Protein AF-A0A8D0KTV9-F1 (afdb_monomer)

InterPro domains:
  IPR011989 Armadillo-like helical [G3DSA:1.25.10.10] (1-75)
  IPR016024 Armadillo-type fold [SSF48371] (5-75)
  IPR039852 Cullin-associated NEDD8-dissociated protein 1/2 [PTHR12696] (5-79)

Radius of gyration: 13.15 Å; Cα contacts (8 Å, |Δi|>4): 56; chains: 1; bounding box: 30×35×30 Å

Mean predicted aligned error: 8.44 Å

Organism: NCBI:txid311401

Solvent-accessible surface area (backbone atoms only — not comparable to full-atom values): 5390 Å² total; per-residue (Å²): 144,63,68,66,65,56,51,50,53,56,31,54,59,34,47,70,44,91,48,68,63,50,23,39,50,25,53,52,52,50,50,60,53,69,69,38,91,84,65,82,75,52,74,69,57,47,54,52,52,53,56,50,40,58,54,35,56,68,44,91,48,66,68,47,19,53,51,27,50,54,45,54,52,48,54,48,67,77,40,67,85,66,63,71,77,52,68,71,59,71,78,114

Foldseek 3Di:
DCPLLVLLVVLLVQCPDPDPVSVLVSLVVVQVSVVPPPDDDDPVSVVSVLVSLVVQCVDPDVSSVVSSVVVVVVVCVVPVVDDPVPPVVVVD

pLDDT: mean 73.88, std 15.85, range [36.0, 89.31]

Nearest PDB s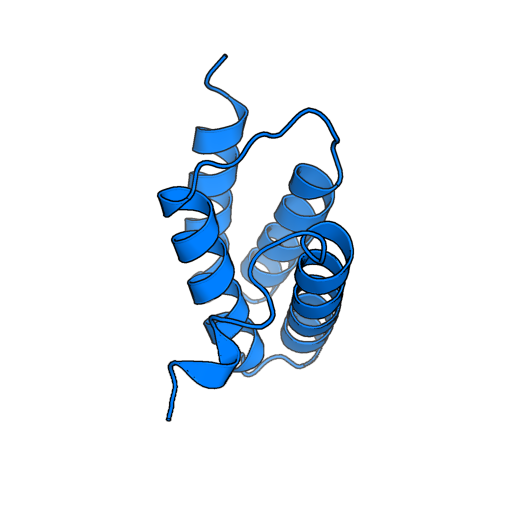tructures (foldseek):
  4a0c-assembly1_A  TM=9.390E-01  e=7.902E-07  Homo sapiens
  7z8v-assembly1_D  TM=9.509E-01  e=9.452E-07  Homo sapiens
  1u6g-assembly1_C  TM=9.607E-01  e=1.524E-06  Homo sapiens
  4a0c-assembly2_B  TM=9.216E-01  e=1.436E-06  Homo sapiens
  8or4-assembly1_C  TM=9.170E-01  e=9.452E-07  Homo sapiens

Structure (mmCIF, N/CA/C/O backbone):
data_AF-A0A8D0KTV9-F1
#
_entry.id   AF-A0A8D0KTV9-F1
#
loop_
_atom_site.group_PDB
_atom_site.id
_atom_site.type_symbol
_atom_site.label_atom_id
_atom_site.label_alt_id
_atom_site.label_comp_id
_atom_site.label_asym_id
_atom_site.label_entity_id
_atom_site.label_seq_id
_atom_site.pdbx_PDB_ins_code
_atom_site.Cartn_x
_atom_site.Cartn_y
_atom_site.Cartn_z
_atom_site.occupancy
_atom_site.B_iso_or_equiv
_atom_site.auth_seq_id
_atom_site.auth_comp_id
_atom_site.auth_asym_id
_atom_site.auth_atom_id
_atom_site.pdbx_PDB_model_num
ATOM 1 N N . MET A 1 1 ? -15.389 8.828 13.343 1.00 39.53 1 MET A N 1
ATOM 2 C CA . MET A 1 1 ? -14.333 7.789 13.349 1.00 39.53 1 MET A CA 1
ATOM 3 C C . MET A 1 1 ? -14.215 7.103 11.981 1.00 39.53 1 MET A C 1
ATOM 5 O O . MET A 1 1 ? -14.391 5.899 11.891 1.00 39.53 1 MET A O 1
ATOM 9 N N . ALA A 1 2 ? -13.911 7.848 10.910 1.00 46.44 2 ALA A N 1
ATOM 10 C CA . ALA A 1 2 ? -13.751 7.269 9.564 1.00 46.44 2 ALA A CA 1
ATOM 11 C C . ALA A 1 2 ? -12.445 7.687 8.856 1.00 46.44 2 ALA A C 1
ATOM 13 O O . ALA A 1 2 ? -12.106 7.137 7.817 1.00 46.44 2 ALA A O 1
ATOM 14 N N . SER A 1 3 ? -11.669 8.619 9.423 1.00 59.25 3 SER A N 1
ATOM 15 C CA . SER A 1 3 ? -10.556 9.265 8.710 1.00 59.25 3 SER A CA 1
ATOM 16 C C . SER A 1 3 ? -9.416 8.313 8.323 1.00 59.25 3 SER A C 1
ATOM 18 O O . SER A 1 3 ? -8.832 8.475 7.257 1.00 59.25 3 SER A O 1
ATOM 20 N N . ALA A 1 4 ? -9.108 7.309 9.152 1.00 62.12 4 ALA A N 1
ATOM 21 C CA . ALA A 1 4 ? -7.953 6.437 8.929 1.00 62.12 4 ALA A CA 1
ATOM 22 C C . ALA A 1 4 ? -8.149 5.456 7.758 1.00 62.12 4 ALA A C 1
ATOM 24 O O . ALA A 1 4 ? -7.249 5.299 6.942 1.00 62.12 4 ALA A O 1
ATOM 25 N N . SER A 1 5 ? -9.332 4.841 7.610 1.00 65.25 5 SER A N 1
ATOM 26 C CA . SER A 1 5 ? -9.596 3.917 6.487 1.00 65.25 5 SER A CA 1
ATOM 27 C C . SER A 1 5 ? -9.596 4.622 5.126 1.00 65.25 5 SER A C 1
ATOM 29 O O . SER A 1 5 ? -9.075 4.078 4.151 1.00 65.25 5 SER A O 1
ATOM 31 N N . TYR A 1 6 ? -10.123 5.850 5.055 1.00 73.44 6 TYR A N 1
ATOM 32 C CA . TYR A 1 6 ? -10.050 6.656 3.831 1.00 73.44 6 TYR A CA 1
ATOM 33 C C . TYR A 1 6 ? -8.611 7.066 3.506 1.00 73.44 6 TYR A C 1
ATOM 35 O O . TYR A 1 6 ? -8.204 7.000 2.349 1.00 73.44 6 TYR A O 1
ATOM 43 N N . HIS A 1 7 ? -7.820 7.418 4.524 1.00 79.19 7 HIS A N 1
ATOM 44 C CA . HIS A 1 7 ? -6.405 7.733 4.344 1.00 79.19 7 HIS A CA 1
ATOM 45 C C . HIS A 1 7 ? -5.620 6.531 3.797 1.00 79.19 7 HIS A C 1
ATOM 47 O O . HIS A 1 7 ? -4.866 6.672 2.840 1.00 79.19 7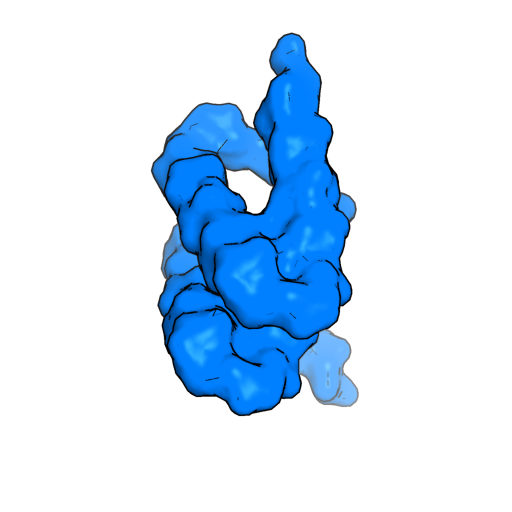 HIS A O 1
ATOM 53 N N . ILE A 1 8 ? -5.858 5.332 4.337 1.00 80.50 8 ILE A N 1
ATOM 54 C CA . ILE A 1 8 ? -5.229 4.085 3.877 1.00 80.50 8 ILE A CA 1
ATOM 55 C C . ILE A 1 8 ? -5.613 3.769 2.431 1.00 80.50 8 ILE A C 1
ATOM 57 O O . ILE A 1 8 ? -4.746 3.429 1.633 1.00 80.50 8 ILE A O 1
ATOM 61 N N . SER A 1 9 ? -6.885 3.936 2.067 1.00 81.88 9 SER A N 1
ATOM 62 C CA . SER A 1 9 ? -7.347 3.714 0.690 1.00 81.88 9 SER A CA 1
ATOM 63 C C . SER A 1 9 ? -6.646 4.651 -0.302 1.00 81.88 9 SER A C 1
ATOM 65 O O . SER A 1 9 ? -6.142 4.195 -1.323 1.00 81.88 9 SER A O 1
ATOM 67 N N . ASN A 1 10 ? -6.508 5.932 0.054 1.00 86.12 10 ASN A N 1
ATOM 68 C CA . ASN A 1 10 ? -5.799 6.922 -0.758 1.00 86.12 10 ASN A CA 1
ATOM 69 C C . ASN A 1 10 ? -4.292 6.613 -0.883 1.00 86.12 10 ASN A C 1
ATOM 71 O O . ASN A 1 10 ? -3.686 6.824 -1.931 1.00 86.12 10 ASN A O 1
ATOM 75 N N . LEU A 1 11 ? -3.666 6.096 0.181 1.00 86.50 11 LEU A N 1
ATOM 76 C CA . LEU A 1 11 ? -2.271 5.646 0.137 1.00 86.50 11 LEU A CA 1
ATOM 77 C C . LEU A 1 11 ? -2.099 4.416 -0.760 1.00 86.50 11 LEU A C 1
ATOM 79 O O . LEU A 1 11 ? -1.139 4.354 -1.524 1.00 86.50 11 LEU A O 1
ATOM 83 N N . LEU A 1 12 ? -3.033 3.462 -0.711 1.00 84.44 12 LEU A N 1
ATOM 84 C CA . LEU A 1 12 ? -3.002 2.279 -1.571 1.00 84.44 12 LEU A CA 1
ATOM 85 C C . LEU A 1 12 ? -3.045 2.667 -3.053 1.00 84.44 12 LEU A C 1
ATOM 87 O O . LEU A 1 12 ? -2.235 2.166 -3.823 1.00 84.44 12 LEU A O 1
ATOM 91 N N . GLU A 1 13 ? -3.900 3.605 -3.461 1.00 86.12 13 GLU A N 1
ATOM 92 C CA . GLU A 1 13 ? -3.924 4.076 -4.856 1.00 86.12 13 GLU A CA 1
ATOM 93 C C . GLU A 1 13 ? -2.575 4.673 -5.293 1.00 86.12 13 GLU A C 1
ATOM 95 O O . GLU A 1 13 ? -2.080 4.387 -6.388 1.00 86.12 13 GLU A O 1
ATOM 100 N N . LYS A 1 14 ? -1.916 5.427 -4.405 1.00 86.69 14 LYS A N 1
ATOM 101 C CA . LYS A 1 14 ? -0.599 6.026 -4.673 1.00 86.69 14 LYS A CA 1
ATOM 102 C C . LYS A 1 14 ? 0.536 4.999 -4.756 1.00 86.69 14 LYS A C 1
ATOM 104 O O . LYS A 1 14 ? 1.516 5.250 -5.454 1.00 86.69 14 LYS A O 1
ATOM 109 N N . MET A 1 15 ? 0.408 3.832 -4.121 1.00 82.31 15 MET A N 1
ATOM 110 C CA . MET A 1 15 ? 1.386 2.737 -4.254 1.00 82.31 15 MET A CA 1
ATOM 111 C C . MET A 1 15 ? 1.373 2.080 -5.635 1.00 82.31 15 MET A C 1
ATOM 113 O O . MET A 1 15 ? 2.359 1.460 -6.018 1.00 82.31 15 MET A O 1
ATOM 117 N N . THR A 1 16 ? 0.292 2.225 -6.404 1.00 83.94 16 THR A N 1
ATOM 118 C CA . THR A 1 16 ? 0.225 1.767 -7.803 1.00 83.94 16 THR A CA 1
ATOM 119 C C . THR A 1 16 ? 0.670 2.807 -8.826 1.00 83.94 16 THR A C 1
ATOM 121 O O . THR A 1 16 ? 0.639 2.525 -10.024 1.00 83.94 16 THR A O 1
ATOM 124 N N . SER A 1 17 ? 1.102 3.994 -8.394 1.00 86.81 17 SER A N 1
ATOM 125 C CA . SER A 1 17 ? 1.583 5.026 -9.314 1.00 86.81 17 SER A CA 1
ATOM 126 C C . SER A 1 17 ? 2.810 4.568 -10.104 1.00 86.81 17 SER A C 1
ATOM 128 O O . SER A 1 17 ? 3.673 3.838 -9.616 1.00 86.81 17 SER A O 1
ATOM 130 N N . SER A 1 18 ? 2.930 5.049 -11.339 1.00 82.50 18 SER A N 1
ATOM 131 C CA . SER A 1 18 ? 4.102 4.817 -12.194 1.00 82.50 18 SER A CA 1
ATOM 132 C C . SER A 1 18 ? 5.375 5.478 -11.653 1.00 82.50 18 SER A C 1
ATOM 134 O O . SER A 1 18 ? 6.478 5.001 -11.922 1.00 82.50 18 SER A O 1
ATOM 136 N N . ASP A 1 19 ? 5.219 6.537 -10.864 1.00 87.44 19 ASP A N 1
ATOM 137 C CA . ASP A 1 19 ? 6.299 7.313 -10.266 1.00 87.44 19 ASP A CA 1
ATOM 138 C C . ASP A 1 19 ? 6.867 6.639 -9.006 1.00 87.44 19 ASP A C 1
ATOM 140 O O . ASP A 1 19 ? 6.134 6.303 -8.071 1.00 87.44 19 ASP A O 1
ATOM 144 N N . LYS A 1 20 ? 8.190 6.446 -8.989 1.00 82.62 20 LYS A N 1
ATOM 145 C CA . LYS A 1 20 ? 8.899 5.747 -7.908 1.00 82.62 20 LYS A CA 1
ATOM 146 C C . LYS A 1 20 ? 8.790 6.468 -6.563 1.00 82.62 20 LYS A C 1
ATOM 148 O O . LYS A 1 20 ? 8.700 5.808 -5.532 1.00 82.62 20 LYS A O 1
ATOM 153 N N . ASP A 1 21 ? 8.797 7.797 -6.569 1.00 87.88 21 ASP A N 1
ATOM 154 C CA . ASP A 1 21 ? 8.836 8.613 -5.362 1.00 87.88 21 ASP A CA 1
ATOM 155 C C . ASP A 1 21 ? 7.452 8.627 -4.716 1.00 87.88 21 ASP A C 1
ATOM 157 O O . ASP A 1 21 ? 7.340 8.497 -3.498 1.00 87.88 21 ASP A O 1
ATOM 161 N N . PHE A 1 22 ? 6.387 8.635 -5.524 1.00 87.00 22 PHE A N 1
ATOM 162 C CA . PHE A 1 22 ? 5.029 8.412 -5.026 1.00 87.00 22 PHE A CA 1
ATOM 163 C C . PHE A 1 22 ? 4.847 7.019 -4.413 1.00 87.00 22 PHE A C 1
ATOM 165 O O . PHE A 1 22 ? 4.262 6.920 -3.332 1.00 87.00 22 PHE A O 1
ATOM 172 N N . ARG A 1 23 ? 5.367 5.955 -5.047 1.00 86.19 23 ARG A N 1
ATOM 173 C CA . ARG A 1 23 ? 5.288 4.594 -4.481 1.00 86.19 23 ARG A CA 1
ATOM 174 C C . ARG A 1 23 ? 6.035 4.487 -3.155 1.00 86.19 23 ARG A C 1
ATOM 176 O O . ARG A 1 23 ? 5.505 3.932 -2.191 1.00 86.19 23 ARG A O 1
ATOM 183 N N . PHE A 1 24 ? 7.239 5.051 -3.090 1.00 86.69 24 PHE A N 1
ATOM 184 C CA . PHE A 1 24 ? 8.061 5.063 -1.884 1.00 86.69 24 PHE A CA 1
ATOM 185 C C . PHE A 1 24 ? 7.396 5.860 -0.753 1.00 86.69 24 PHE A C 1
ATOM 187 O O . PHE A 1 24 ? 7.218 5.327 0.344 1.00 86.69 24 PHE A O 1
ATOM 194 N N . MET A 1 25 ? 6.959 7.096 -1.030 1.00 89.31 25 MET A N 1
ATOM 195 C CA . MET A 1 25 ? 6.269 7.945 -0.052 1.00 89.31 25 MET A CA 1
ATOM 196 C C . MET A 1 25 ? 4.999 7.275 0.469 1.00 89.31 25 MET A C 1
ATOM 198 O O . MET A 1 25 ? 4.815 7.175 1.677 1.00 89.31 25 MET A O 1
ATOM 202 N N . ALA A 1 26 ? 4.163 6.726 -0.417 1.00 89.19 26 ALA A N 1
ATOM 203 C CA . ALA A 1 26 ? 2.922 6.078 -0.008 1.00 89.19 26 ALA A CA 1
ATOM 204 C C . ALA A 1 26 ? 3.159 4.841 0.875 1.00 89.19 26 ALA A C 1
ATOM 206 O O . ALA A 1 26 ? 2.445 4.636 1.857 1.00 89.19 26 ALA A O 1
ATOM 207 N N . THR A 1 27 ? 4.176 4.036 0.554 1.00 87.38 27 THR A N 1
ATOM 208 C CA . THR A 1 27 ? 4.545 2.844 1.339 1.00 87.38 27 THR A CA 1
ATOM 209 C C .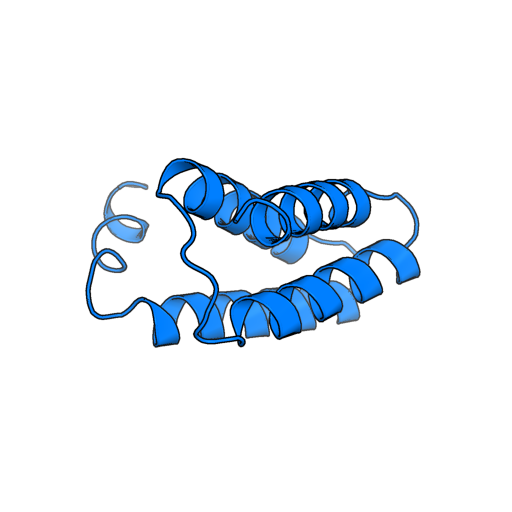 THR A 1 27 ? 5.062 3.228 2.729 1.00 87.38 27 THR A C 1
ATOM 211 O O . THR A 1 27 ? 4.700 2.607 3.733 1.00 87.38 27 THR A O 1
ATOM 214 N N . ASN A 1 28 ? 5.883 4.278 2.802 1.00 89.00 28 ASN A N 1
ATOM 215 C CA . ASN A 1 28 ? 6.433 4.793 4.053 1.00 89.00 28 ASN A CA 1
ATOM 216 C C . ASN A 1 28 ? 5.356 5.439 4.947 1.00 89.00 28 ASN A C 1
ATOM 218 O O . ASN A 1 28 ? 5.292 5.166 6.149 1.00 89.00 28 ASN A O 1
ATOM 222 N N . ASP A 1 29 ? 4.467 6.237 4.356 1.00 88.38 29 ASP A N 1
ATOM 223 C CA . ASP A 1 29 ? 3.349 6.866 5.064 1.00 88.38 29 ASP A CA 1
ATOM 224 C C . ASP A 1 29 ? 2.394 5.812 5.620 1.00 88.38 29 ASP A C 1
ATOM 226 O O . ASP A 1 29 ? 1.993 5.889 6.782 1.00 88.38 29 ASP A O 1
ATOM 230 N N . LEU A 1 30 ? 2.088 4.771 4.835 1.00 84.12 30 LEU A N 1
ATOM 231 C CA . LEU A 1 30 ? 1.254 3.677 5.318 1.00 84.12 30 LEU A CA 1
ATOM 232 C C . LEU A 1 30 ? 1.921 2.974 6.511 1.00 84.12 30 LEU A C 1
ATOM 234 O O . LEU A 1 30 ? 1.216 2.579 7.439 1.00 84.12 30 LEU A O 1
ATOM 238 N N . MET A 1 31 ? 3.255 2.800 6.494 1.00 82.25 31 MET A N 1
ATOM 239 C CA . MET A 1 31 ? 3.998 2.146 7.589 1.00 82.25 31 MET A CA 1
ATOM 240 C C . MET A 1 31 ? 3.763 2.867 8.901 1.00 82.25 31 MET A C 1
ATOM 242 O O . MET A 1 31 ? 3.419 2.265 9.915 1.00 82.25 31 MET A O 1
ATOM 246 N N . THR A 1 32 ? 3.939 4.180 8.835 1.00 83.44 32 THR A N 1
ATOM 247 C CA . THR A 1 32 ? 3.819 5.078 9.973 1.00 83.44 32 THR A CA 1
ATOM 248 C C . THR A 1 32 ? 2.380 5.118 10.471 1.00 83.44 32 THR A C 1
ATOM 250 O O . THR A 1 32 ? 2.142 5.148 11.675 1.00 83.44 32 THR A O 1
ATOM 253 N N . GLU A 1 33 ? 1.408 5.070 9.559 1.00 81.75 33 GLU A N 1
ATOM 254 C CA . GLU A 1 33 ? -0.008 5.053 9.909 1.00 81.75 33 GLU A CA 1
ATOM 255 C C . GLU A 1 33 ? -0.382 3.748 10.629 1.00 81.75 33 GLU A C 1
ATOM 257 O O . GLU A 1 33 ? -0.997 3.799 11.688 1.00 81.75 33 GLU A O 1
ATOM 262 N N . LEU A 1 34 ? 0.061 2.578 10.151 1.00 73.62 34 LEU A N 1
ATOM 263 C CA . LEU A 1 34 ? -0.217 1.302 10.828 1.00 73.62 34 LEU A CA 1
ATOM 264 C C . LEU A 1 34 ? 0.551 1.092 12.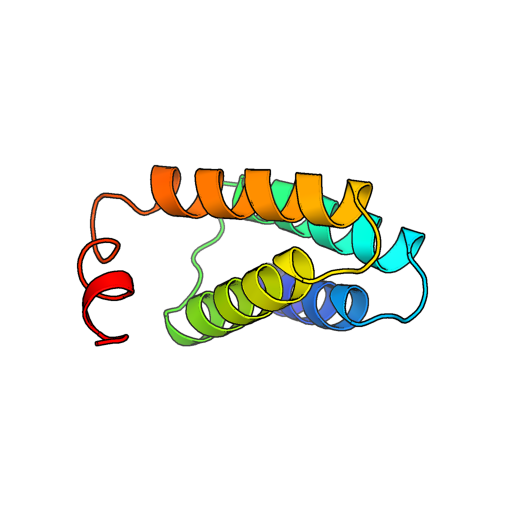135 1.00 73.62 34 LEU A C 1
ATOM 266 O O . LEU A 1 34 ? 0.111 0.306 12.971 1.00 73.62 34 LEU A O 1
ATOM 270 N N . GLN A 1 35 ? 1.678 1.777 12.327 1.00 74.19 35 GLN A N 1
ATOM 271 C CA . GLN A 1 35 ? 2.383 1.788 13.610 1.00 74.19 35 GLN A CA 1
ATOM 272 C C . GLN A 1 35 ? 1.621 2.543 14.703 1.00 74.19 35 GLN A C 1
ATOM 274 O O . GLN A 1 35 ? 1.935 2.384 15.880 1.00 74.19 35 GLN A O 1
ATOM 279 N N . LYS A 1 36 ? 0.609 3.344 14.356 1.00 76.56 36 LYS A N 1
ATOM 280 C CA . LYS A 1 36 ? -0.244 3.987 15.355 1.00 76.56 36 LYS A CA 1
ATOM 281 C C . LYS A 1 36 ? -1.206 2.949 15.940 1.00 76.56 36 LYS A C 1
ATOM 283 O O . LYS A 1 36 ? -2.120 2.494 15.255 1.00 76.56 36 LYS A O 1
ATOM 288 N N . ASP A 1 37 ? -1.084 2.670 17.240 1.00 58.91 37 ASP A N 1
ATOM 289 C CA . ASP A 1 37 ? -1.948 1.752 18.016 1.00 58.91 37 ASP A CA 1
ATOM 290 C C . ASP A 1 37 ? -3.466 2.003 17.881 1.00 58.91 37 ASP A C 1
ATOM 292 O O . ASP A 1 37 ? -4.290 1.149 18.208 1.00 58.91 37 ASP A O 1
ATOM 296 N N . SER A 1 38 ? -3.864 3.180 17.395 1.00 59.69 38 SER A N 1
ATOM 297 C CA . SER A 1 38 ? -5.265 3.589 17.271 1.00 59.69 38 SER A CA 1
ATOM 298 C C . SER A 1 38 ? -5.975 3.027 16.026 1.00 59.69 38 SER A C 1
ATOM 300 O O . SER A 1 38 ? -7.197 3.146 15.898 1.00 59.69 38 SER A O 1
ATOM 302 N N . ILE A 1 39 ? -5.248 2.409 15.088 1.00 65.88 39 ILE A N 1
ATOM 303 C CA . ILE A 1 39 ? -5.825 1.955 13.817 1.00 65.88 39 ILE A CA 1
ATOM 304 C C . ILE A 1 39 ? -6.259 0.493 13.895 1.00 65.88 39 ILE A C 1
ATOM 306 O O . ILE A 1 39 ? -5.466 -0.443 13.833 1.00 65.88 39 ILE A O 1
ATOM 310 N N . LYS A 1 40 ? -7.577 0.297 13.974 1.00 66.81 40 LYS A N 1
ATOM 311 C CA . LYS A 1 40 ? -8.215 -1.003 13.755 1.00 66.81 40 LYS A CA 1
ATOM 312 C C . LYS A 1 40 ? -8.550 -1.151 12.273 1.00 66.81 40 LYS A C 1
ATOM 314 O O . LYS A 1 40 ? -9.449 -0.479 11.772 1.00 66.81 40 LYS A O 1
ATOM 319 N N . LEU A 1 41 ? -7.814 -2.019 11.586 1.00 68.94 41 LEU A N 1
ATOM 320 C CA . LEU A 1 41 ? -8.172 -2.498 10.253 1.00 68.94 41 LEU A CA 1
ATOM 321 C C . LEU A 1 41 ? -9.169 -3.657 10.365 1.00 68.94 41 LEU A C 1
ATOM 323 O O . LEU A 1 41 ? -9.000 -4.531 11.213 1.00 68.94 41 LEU A O 1
ATOM 327 N N . ASP A 1 42 ? -10.185 -3.646 9.505 1.00 76.31 42 ASP A N 1
ATOM 328 C CA . ASP A 1 42 ? -11.088 -4.781 9.289 1.00 76.31 42 ASP A CA 1
ATOM 329 C C . ASP A 1 42 ? -10.428 -5.849 8.388 1.00 76.31 42 ASP A C 1
ATOM 331 O O . ASP A 1 42 ? -9.505 -5.523 7.636 1.00 76.31 42 ASP A O 1
ATOM 335 N N . ASP A 1 43 ? -10.903 -7.102 8.429 1.00 77.25 43 ASP A N 1
ATOM 336 C CA . ASP A 1 43 ? -10.317 -8.246 7.700 1.00 77.25 43 ASP A CA 1
ATOM 337 C C . ASP A 1 43 ? -10.242 -7.988 6.180 1.00 77.25 43 ASP A C 1
ATOM 339 O O . ASP A 1 43 ? -9.255 -8.357 5.539 1.00 77.25 43 ASP A O 1
ATOM 343 N N . ASP A 1 44 ? -11.233 -7.300 5.594 1.00 78.62 44 ASP A N 1
ATOM 344 C CA . ASP A 1 44 ? -11.219 -6.950 4.162 1.00 78.62 44 ASP A CA 1
ATOM 345 C C . ASP A 1 44 ? -10.095 -5.956 3.820 1.00 78.62 44 ASP A C 1
ATOM 347 O O . ASP A 1 44 ? -9.344 -6.137 2.853 1.00 78.62 44 ASP A O 1
ATOM 351 N N . SER A 1 45 ? -9.929 -4.930 4.656 1.00 76.69 45 SER A N 1
ATOM 352 C CA . SER A 1 45 ? -8.882 -3.921 4.490 1.00 76.69 45 SER A CA 1
ATOM 353 C C . SER A 1 45 ? -7.491 -4.517 4.706 1.00 76.69 45 SER A C 1
ATOM 355 O O . SER A 1 45 ? -6.572 -4.208 3.948 1.00 76.69 45 SER A O 1
ATOM 357 N N . GLU A 1 46 ? -7.331 -5.421 5.677 1.00 77.12 46 GLU A N 1
ATOM 358 C CA . GLU A 1 46 ? -6.078 -6.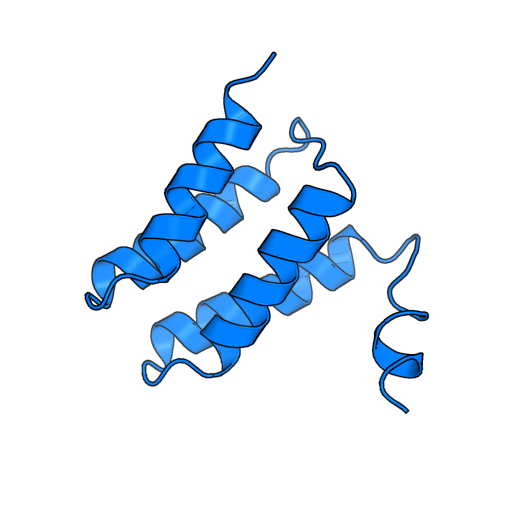155 5.886 1.00 77.12 46 GLU A CA 1
ATOM 359 C C . GLU A 1 46 ? -5.695 -6.968 4.647 1.00 77.12 46 GLU A C 1
ATOM 361 O O . GLU A 1 46 ? -4.562 -6.875 4.174 1.00 77.12 46 GLU A O 1
ATOM 366 N N . ARG A 1 47 ? -6.640 -7.715 4.058 1.00 80.69 47 ARG A N 1
ATOM 367 C CA . ARG A 1 47 ? -6.379 -8.494 2.835 1.00 80.69 47 ARG A CA 1
ATOM 368 C C . ARG A 1 47 ? -5.951 -7.614 1.669 1.00 80.69 47 ARG A C 1
ATOM 370 O O . ARG A 1 47 ? -5.063 -8.006 0.910 1.00 80.69 47 ARG A O 1
ATOM 377 N N . LYS A 1 48 ? -6.567 -6.440 1.508 1.00 81.62 48 LYS A N 1
ATOM 378 C CA . LYS A 1 48 ? -6.191 -5.471 0.466 1.00 81.62 48 LYS A CA 1
ATOM 379 C C . LYS A 1 48 ? -4.772 -4.946 0.674 1.00 81.62 48 LYS A C 1
ATOM 381 O O . LYS A 1 48 ? -3.992 -4.947 -0.275 1.00 81.62 48 LYS A O 1
ATOM 386 N N . VAL A 1 49 ? -4.424 -4.572 1.906 1.00 81.31 49 VAL A N 1
ATOM 387 C CA . VAL A 1 49 ? -3.081 -4.089 2.261 1.00 81.31 49 VAL A CA 1
ATOM 388 C C . VAL A 1 49 ? -2.027 -5.173 2.019 1.00 81.31 49 VAL A C 1
ATOM 390 O O . VAL A 1 49 ? -1.036 -4.915 1.340 1.00 81.31 49 VAL A O 1
ATOM 393 N N . VAL A 1 50 ? -2.267 -6.408 2.475 1.00 81.75 50 VAL A N 1
ATOM 394 C CA . VAL A 1 50 ? -1.349 -7.543 2.261 1.00 81.75 50 VAL A CA 1
ATOM 395 C C . VAL A 1 50 ? -1.136 -7.816 0.772 1.00 81.75 50 VAL A C 1
ATOM 397 O O . VAL A 1 50 ? 0.006 -7.927 0.331 1.00 81.75 50 VAL A O 1
ATOM 400 N N . LYS A 1 51 ? -2.208 -7.859 -0.030 1.00 83.25 51 LYS A N 1
ATOM 401 C CA . LYS A 1 51 ? -2.094 -8.028 -1.490 1.00 83.25 51 LYS A CA 1
ATOM 402 C C . LYS A 1 51 ? -1.263 -6.924 -2.140 1.00 83.25 51 LYS A C 1
ATOM 404 O O . LYS A 1 51 ? -0.543 -7.200 -3.096 1.00 83.25 51 LYS A O 1
ATOM 409 N N . MET A 1 52 ? -1.366 -5.692 -1.646 1.00 83.88 52 MET A N 1
ATOM 410 C CA . MET A 1 52 ? -0.603 -4.575 -2.192 1.00 83.88 52 MET A CA 1
ATOM 411 C C . MET A 1 52 ? 0.887 -4.678 -1.865 1.00 83.88 52 MET A C 1
ATOM 413 O O . MET A 1 52 ? 1.715 -4.489 -2.748 1.00 83.88 52 MET A O 1
ATOM 417 N N . ILE A 1 53 ? 1.236 -5.054 -0.634 1.00 83.19 53 ILE A N 1
ATOM 418 C CA . ILE A 1 53 ? 2.635 -5.262 -0.230 1.00 83.19 53 ILE A CA 1
ATOM 419 C C . ILE A 1 53 ? 3.268 -6.391 -1.037 1.00 83.19 53 ILE A C 1
ATOM 421 O O . ILE A 1 53 ? 4.401 -6.248 -1.481 1.00 83.19 53 ILE A O 1
ATOM 425 N N . LEU A 1 54 ? 2.533 -7.483 -1.277 1.00 85.00 54 LEU A N 1
ATOM 426 C CA . LEU A 1 54 ? 3.016 -8.580 -2.118 1.00 85.00 54 LEU A CA 1
ATOM 427 C C . LEU A 1 54 ? 3.374 -8.092 -3.529 1.00 85.00 54 LEU A C 1
ATOM 429 O O . LEU A 1 54 ? 4.433 -8.445 -4.030 1.00 85.00 54 LEU A O 1
ATOM 433 N N . LYS A 1 55 ? 2.567 -7.204 -4.127 1.00 84.38 55 LYS A N 1
ATOM 434 C CA . LYS A 1 55 ? 2.912 -6.576 -5.414 1.00 84.38 55 LYS A CA 1
ATOM 435 C C . LYS A 1 55 ? 4.151 -5.683 -5.328 1.00 84.38 55 LYS A C 1
ATOM 437 O O . LYS A 1 55 ? 4.940 -5.657 -6.264 1.00 84.38 55 LYS A O 1
ATOM 442 N N . LEU A 1 56 ? 4.328 -4.950 -4.228 1.00 82.69 56 LEU A N 1
ATOM 443 C CA . LEU A 1 56 ? 5.498 -4.087 -4.021 1.00 82.69 56 LEU A CA 1
ATOM 444 C C . LEU A 1 56 ? 6.790 -4.882 -3.767 1.00 82.69 56 LEU A C 1
ATOM 446 O O . LEU A 1 56 ? 7.875 -4.375 -4.038 1.00 82.69 56 LEU A O 1
ATOM 450 N N . LEU A 1 57 ? 6.702 -6.130 -3.289 1.00 83.88 57 LEU A N 1
ATOM 451 C CA . LEU A 1 57 ? 7.858 -7.035 -3.206 1.00 83.88 57 LEU A CA 1
ATOM 452 C C . LEU A 1 57 ? 8.397 -7.424 -4.590 1.00 83.88 57 LEU A C 1
ATOM 454 O O . LEU A 1 57 ? 9.573 -7.767 -4.706 1.00 83.88 57 LEU A O 1
ATOM 458 N N . GLU A 1 58 ? 7.549 -7.354 -5.615 1.00 85.81 58 GLU A N 1
ATOM 459 C CA . GLU A 1 58 ? 7.888 -7.588 -7.020 1.00 85.81 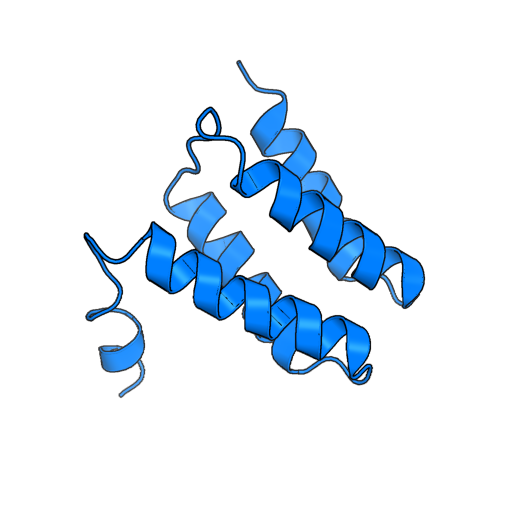58 GLU A CA 1
ATOM 460 C C . GLU A 1 58 ? 8.184 -6.275 -7.778 1.00 85.81 58 GLU A C 1
ATOM 462 O O . GLU A 1 58 ? 8.290 -6.273 -9.007 1.00 85.81 58 GLU A O 1
ATOM 467 N N . ASP A 1 59 ? 8.308 -5.138 -7.077 1.00 84.06 59 ASP A N 1
ATOM 468 C CA . ASP A 1 59 ? 8.632 -3.860 -7.714 1.00 84.06 59 ASP A CA 1
ATOM 469 C C . ASP A 1 59 ? 10.036 -3.895 -8.337 1.00 84.06 59 ASP A C 1
ATOM 471 O O . ASP A 1 59 ? 10.977 -4.484 -7.807 1.00 84.06 59 ASP A O 1
ATOM 475 N N . LYS A 1 60 ? 10.196 -3.211 -9.474 1.00 84.69 60 LYS A N 1
ATOM 476 C CA . LYS A 1 60 ? 11.481 -3.106 -10.180 1.00 84.69 60 LYS A CA 1
ATOM 477 C C . LYS A 1 60 ? 12.513 -2.287 -9.401 1.00 84.69 60 LYS A C 1
ATOM 479 O O . LYS A 1 60 ? 13.702 -2.373 -9.697 1.00 84.69 60 LYS A O 1
ATOM 484 N N . ASN A 1 61 ? 12.068 -1.438 -8.474 1.00 85.69 61 ASN A N 1
ATOM 485 C CA . ASN A 1 61 ? 12.935 -0.583 -7.677 1.00 85.69 61 ASN A CA 1
ATOM 486 C C . ASN A 1 61 ? 13.308 -1.254 -6.341 1.00 85.69 61 ASN A C 1
ATOM 488 O O . ASN A 1 61 ? 12.447 -1.523 -5.504 1.00 85.69 61 ASN A O 1
ATOM 492 N N . GLY A 1 62 ? 14.611 -1.442 -6.111 1.00 86.19 62 GLY A N 1
ATOM 493 C CA . GLY A 1 62 ? 15.127 -2.094 -4.903 1.00 86.19 62 GLY A CA 1
ATOM 494 C C . GLY A 1 62 ? 14.883 -1.332 -3.592 1.00 86.19 62 GLY A C 1
ATOM 495 O O . GLY A 1 62 ? 14.774 -1.955 -2.539 1.00 86.19 62 GLY A O 1
ATOM 496 N N . GLU A 1 63 ? 14.749 -0.003 -3.618 1.00 86.25 63 GLU A N 1
ATOM 497 C CA . GLU A 1 63 ? 14.451 0.796 -2.419 1.00 86.25 63 GLU A CA 1
ATOM 498 C C . GLU A 1 63 ? 13.002 0.585 -1.962 1.00 86.25 63 GLU A C 1
ATOM 500 O O . GLU A 1 63 ? 12.744 0.372 -0.774 1.00 86.25 63 GLU A O 1
ATOM 505 N N . VAL A 1 64 ? 12.066 0.575 -2.919 1.00 85.88 64 VAL A N 1
ATOM 506 C CA . VAL A 1 64 ? 10.647 0.269 -2.672 1.00 85.88 64 VAL A CA 1
ATOM 507 C C . VAL A 1 64 ? 10.497 -1.177 -2.200 1.00 85.88 64 VAL A C 1
ATOM 509 O O . VAL A 1 64 ? 9.796 -1.438 -1.222 1.00 85.88 64 VAL A O 1
ATOM 512 N N . GLN A 1 65 ? 11.230 -2.106 -2.817 1.00 85.06 65 GLN A N 1
ATOM 513 C CA . GLN A 1 65 ? 11.253 -3.507 -2.408 1.00 85.06 65 GLN A CA 1
ATOM 514 C C . GLN A 1 6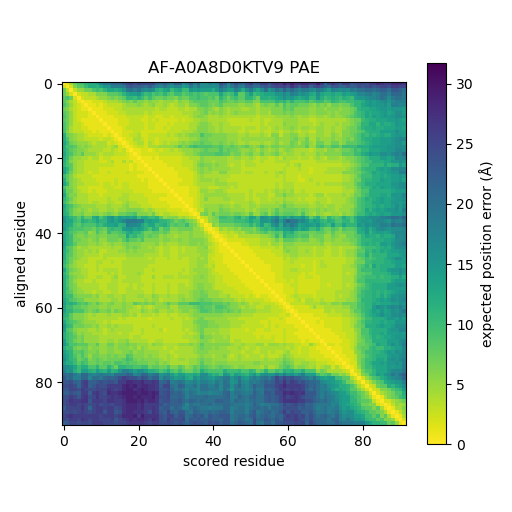5 ? 11.769 -3.673 -0.970 1.00 85.06 65 GLN A C 1
ATOM 516 O O . GLN A 1 65 ? 11.165 -4.387 -0.171 1.00 85.06 65 GLN A O 1
ATOM 521 N N . ASN A 1 66 ? 12.843 -2.975 -0.593 1.00 87.69 66 ASN A N 1
ATOM 522 C CA . ASN A 1 66 ? 13.388 -3.036 0.763 1.00 87.69 66 ASN A CA 1
ATOM 523 C C . ASN A 1 66 ? 12.394 -2.509 1.816 1.00 87.69 66 ASN A C 1
ATOM 525 O O . ASN A 1 66 ? 12.286 -3.073 2.908 1.00 87.69 66 ASN A O 1
ATOM 529 N N . LEU A 1 67 ? 11.630 -1.459 1.488 1.00 86.12 67 LEU A N 1
ATOM 530 C CA . LEU A 1 67 ? 10.517 -1.004 2.325 1.00 86.12 67 LEU A CA 1
ATOM 531 C C . LEU A 1 67 ? 9.415 -2.065 2.432 1.00 86.12 67 LEU A C 1
ATOM 533 O O . LEU A 1 67 ? 8.973 -2.357 3.542 1.00 86.12 67 LEU A O 1
ATOM 537 N N . ALA A 1 68 ? 9.010 -2.671 1.312 1.00 86.12 68 ALA A N 1
ATOM 538 C CA . ALA A 1 68 ? 7.982 -3.709 1.285 1.00 86.12 68 ALA A CA 1
ATOM 539 C C . ALA A 1 68 ? 8.376 -4.940 2.122 1.00 86.12 68 ALA A C 1
ATOM 541 O O . ALA A 1 68 ? 7.549 -5.465 2.868 1.00 86.12 68 ALA A O 1
ATOM 542 N N . VAL A 1 69 ? 9.650 -5.353 2.086 1.00 86.44 69 VAL A N 1
ATOM 543 C CA . VAL A 1 69 ? 10.182 -6.446 2.921 1.00 86.44 69 VAL A CA 1
ATOM 544 C C . VAL A 1 69 ? 10.101 -6.097 4.406 1.00 86.44 69 VAL A C 1
ATOM 546 O O . VAL A 1 69 ? 9.589 -6.893 5.193 1.00 86.44 69 VAL A O 1
ATOM 549 N N . LYS A 1 70 ? 10.555 -4.901 4.809 1.00 84.88 70 LYS A N 1
ATOM 550 C CA . LYS A 1 70 ? 10.445 -4.449 6.210 1.00 84.88 70 LYS A CA 1
ATOM 551 C C . LYS A 1 70 ? 8.999 -4.464 6.693 1.00 84.88 70 LYS A C 1
ATOM 553 O O . LYS A 1 70 ? 8.725 -4.866 7.822 1.00 84.88 70 LYS A O 1
ATOM 558 N N . TRP A 1 71 ? 8.084 -4.053 5.827 1.00 80.06 71 TRP A N 1
ATOM 559 C CA . TRP A 1 71 ? 6.656 -4.054 6.092 1.00 80.06 71 TRP A CA 1
ATOM 560 C C . TRP A 1 71 ? 6.078 -5.446 6.268 1.00 80.06 71 TRP A C 1
ATOM 562 O O . TRP A 1 71 ? 5.332 -5.684 7.213 1.00 80.06 71 TRP A O 1
ATOM 572 N N . TYR A 1 72 ? 6.433 -6.363 5.369 1.00 80.75 72 TYR A N 1
ATOM 573 C CA . TYR A 1 72 ? 6.017 -7.753 5.447 1.00 80.75 72 TYR A CA 1
ATOM 574 C C . TYR A 1 72 ? 6.440 -8.353 6.789 1.00 80.75 72 TYR A C 1
ATOM 576 O O . TYR A 1 72 ? 5.617 -8.916 7.506 1.00 80.75 72 TYR A O 1
ATOM 584 N N . VAL A 1 73 ? 7.693 -8.131 7.189 1.00 80.31 73 VAL A N 1
ATOM 585 C CA . VAL A 1 73 ? 8.200 -8.562 8.494 1.00 80.31 73 VAL A CA 1
ATOM 586 C C . VAL A 1 73 ? 7.407 -7.907 9.629 1.00 80.31 73 VAL A C 1
ATOM 588 O O . VAL A 1 73 ? 6.874 -8.619 10.474 1.00 80.31 73 VAL A O 1
ATOM 591 N N . PHE A 1 74 ? 7.251 -6.581 9.637 1.00 76.56 74 PHE A N 1
ATOM 592 C CA . PHE A 1 74 ? 6.501 -5.876 10.682 1.00 76.56 74 PHE A CA 1
ATOM 593 C C . PHE A 1 74 ? 5.057 -6.380 10.814 1.00 76.56 74 PHE A C 1
ATOM 595 O O . PHE A 1 74 ? 4.607 -6.665 11.919 1.00 76.56 74 PHE A O 1
ATOM 602 N N . PHE A 1 75 ? 4.346 -6.554 9.698 1.00 71.56 75 PHE A N 1
ATOM 603 C CA . PHE A 1 75 ? 2.974 -7.053 9.696 1.00 71.56 75 PHE A CA 1
ATOM 604 C C . PHE A 1 75 ? 2.896 -8.472 10.268 1.00 71.56 75 PHE A C 1
ATOM 606 O O . PHE A 1 75 ? 2.009 -8.756 11.073 1.00 71.56 75 PHE A O 1
ATOM 613 N N . PHE A 1 76 ? 3.853 -9.341 9.926 1.00 69.12 76 PHE A N 1
ATOM 614 C CA . PHE A 1 76 ? 3.963 -10.664 10.536 1.00 69.12 76 PHE A CA 1
ATOM 615 C C . PHE A 1 76 ? 4.215 -10.563 12.040 1.00 69.12 76 PHE A C 1
ATOM 617 O O . PHE A 1 76 ? 3.451 -11.147 12.799 1.00 69.12 76 PHE A O 1
ATOM 624 N N . TYR A 1 77 ? 5.194 -9.780 12.493 1.00 66.44 77 TYR A N 1
ATOM 625 C CA . TYR A 1 77 ? 5.509 -9.633 13.920 1.00 66.44 77 TYR A CA 1
ATOM 626 C C . TYR A 1 77 ? 4.345 -9.040 14.731 1.00 66.44 77 TYR A C 1
ATOM 628 O O . TYR A 1 77 ? 3.993 -9.576 15.781 1.00 66.44 77 TYR A O 1
ATOM 636 N N . SER A 1 78 ? 3.697 -7.984 14.235 1.00 60.66 78 SER A N 1
ATOM 637 C CA . SER A 1 78 ? 2.565 -7.338 14.911 1.00 60.66 78 SER A CA 1
ATOM 638 C C . SER A 1 78 ? 1.293 -8.191 14.913 1.00 60.66 78 SER A C 1
ATOM 640 O O . SER A 1 78 ? 0.466 -8.044 15.813 1.00 60.66 78 SER A O 1
ATOM 642 N N . LYS A 1 79 ? 1.107 -9.094 13.937 1.00 59.16 79 LYS A N 1
ATOM 643 C CA . LYS A 1 79 ? -0.084 -9.962 13.836 1.00 59.16 79 LYS A CA 1
ATOM 644 C C . LYS A 1 79 ? 0.159 -11.409 14.272 1.00 59.16 79 LYS A C 1
ATOM 646 O O . LYS A 1 79 ? -0.804 -12.175 14.361 1.00 59.16 79 LYS A O 1
ATOM 651 N N . GLN A 1 80 ? 1.379 -11.795 14.655 1.00 43.00 80 GLN A N 1
ATOM 652 C CA . GLN A 1 80 ? 1.710 -13.123 15.194 1.00 43.00 80 GLN A CA 1
ATOM 653 C C . GLN A 1 80 ? 1.248 -13.309 16.652 1.00 43.00 80 GLN A C 1
ATOM 655 O O . GLN A 1 80 ? 1.982 -13.768 17.521 1.00 43.00 80 GLN A O 1
ATOM 660 N N . LYS A 1 81 ? -0.035 -13.029 16.899 1.00 41.50 81 LYS A N 1
ATOM 661 C CA . LYS A 1 81 ? -0.849 -13.849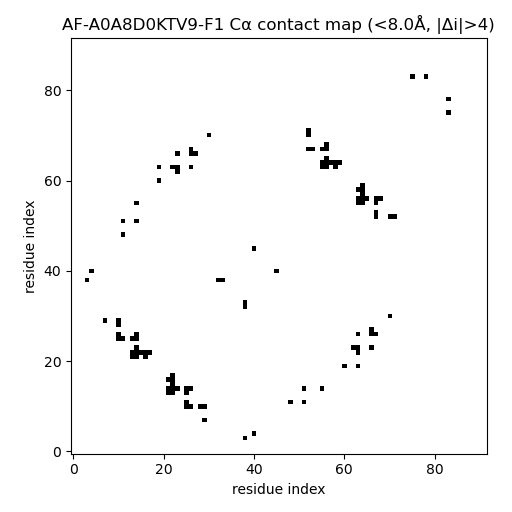 17.801 1.00 41.50 81 LYS A CA 1
ATOM 662 C C . LYS A 1 81 ? -1.883 -14.698 17.061 1.00 41.50 81 LYS A C 1
ATOM 664 O O . LYS A 1 81 ? -2.296 -15.705 17.617 1.00 41.50 81 LYS A O 1
ATOM 669 N N . ILE A 1 82 ? -2.325 -14.358 15.844 1.00 44.28 82 ILE A N 1
ATOM 670 C CA . ILE A 1 82 ? -3.419 -15.093 15.184 1.00 44.28 82 ILE A CA 1
ATOM 671 C C . ILE A 1 82 ? -3.260 -14.972 13.654 1.00 44.28 82 ILE A C 1
ATOM 673 O O . ILE A 1 82 ? -3.190 -13.865 13.145 1.00 44.28 82 ILE A O 1
ATOM 677 N N . LYS A 1 83 ? -3.277 -16.087 12.909 1.00 44.34 83 LYS A N 1
ATOM 678 C CA . LYS A 1 83 ? -3.414 -16.218 11.428 1.00 44.34 83 LYS A CA 1
ATOM 679 C C . LYS A 1 83 ? -2.163 -16.442 10.559 1.00 44.34 83 LYS A C 1
ATOM 681 O O . LYS A 1 83 ? -2.334 -16.978 9.466 1.00 44.34 83 LYS A O 1
ATOM 686 N N . ALA A 1 84 ? -0.931 -16.175 11.005 1.00 42.53 84 ALA A N 1
ATOM 687 C CA . ALA A 1 84 ? 0.260 -16.396 10.155 1.00 42.53 84 ALA A CA 1
ATOM 688 C C . ALA A 1 84 ? 0.482 -17.873 9.744 1.00 42.53 84 ALA A C 1
ATOM 690 O O . ALA A 1 84 ? 1.030 -18.142 8.681 1.00 42.53 84 ALA A O 1
ATOM 691 N N . CYS A 1 85 ? -0.005 -18.837 10.534 1.00 42.28 85 CYS A N 1
ATOM 692 C CA . CYS A 1 85 ? 0.080 -20.261 10.187 1.00 42.28 85 CYS A CA 1
ATOM 693 C C . CYS A 1 85 ? -0.925 -20.684 9.091 1.00 42.28 85 CYS A C 1
ATOM 695 O O . CYS A 1 85 ? -0.741 -21.712 8.454 1.00 42.28 85 CYS A O 1
ATOM 697 N N . VAL A 1 86 ? -1.977 -19.894 8.834 1.00 47.41 86 VAL A N 1
ATOM 698 C CA . VAL A 1 86 ? -3.048 -20.274 7.895 1.00 47.41 86 VAL A CA 1
ATOM 699 C C . VAL A 1 86 ? -2.738 -19.824 6.467 1.00 47.41 86 VAL A C 1
ATOM 701 O O . VAL A 1 86 ? -2.971 -20.577 5.530 1.00 47.41 86 VAL A O 1
ATOM 704 N N . TYR A 1 87 ? -2.176 -18.627 6.273 1.00 45.16 87 TYR A N 1
ATOM 705 C CA . TYR A 1 87 ? -2.044 -18.058 4.924 1.00 45.16 87 TYR A CA 1
ATOM 706 C C . TYR A 1 87 ? -0.864 -18.593 4.106 1.00 45.16 87 TYR A C 1
ATOM 708 O O . TYR A 1 87 ? -0.932 -18.568 2.883 1.00 45.16 87 TYR A O 1
ATOM 716 N N . ILE A 1 88 ? 0.186 -19.111 4.751 1.00 46.16 88 ILE A N 1
ATOM 717 C CA . ILE A 1 88 ? 1.297 -19.765 4.040 1.00 46.16 88 ILE A CA 1
ATOM 718 C C . ILE A 1 88 ? 1.012 -21.251 3.768 1.00 46.16 88 ILE A C 1
ATOM 720 O O . ILE A 1 88 ? 1.579 -21.816 2.842 1.00 46.16 88 ILE A O 1
ATOM 724 N N . CYS A 1 89 ? 0.089 -21.860 4.523 1.00 38.75 89 CYS A N 1
ATOM 725 C CA . CYS A 1 89 ? -0.313 -23.259 4.357 1.00 38.75 89 CYS A CA 1
ATOM 726 C C . CYS A 1 89 ? -1.480 -23.437 3.361 1.00 38.75 89 CYS A C 1
ATOM 728 O O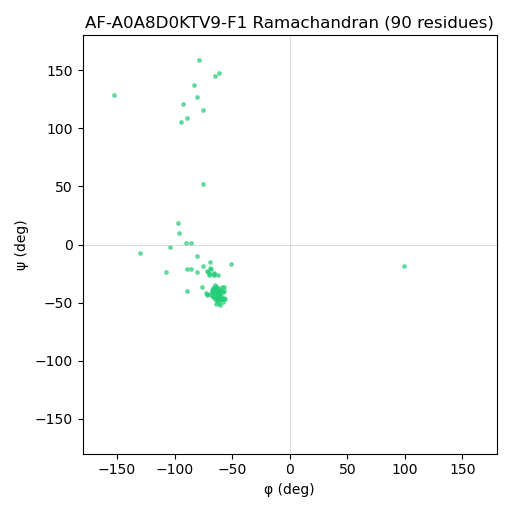 . CYS A 1 89 ? -1.638 -24.516 2.813 1.00 38.75 89 CYS A O 1
ATOM 730 N N . LEU A 1 90 ? -2.277 -22.391 3.083 1.00 39.06 90 LEU A N 1
ATOM 731 C CA . LEU A 1 90 ? -3.380 -22.444 2.101 1.00 39.06 90 LEU A CA 1
ATOM 732 C C . LEU A 1 90 ? -2.967 -22.161 0.642 1.00 39.06 90 LEU A C 1
ATOM 734 O O . LEU A 1 90 ? -3.826 -22.133 -0.237 1.00 39.06 90 LEU A O 1
ATOM 738 N N . CYS A 1 91 ? -1.679 -21.921 0.383 1.00 36.00 91 CYS A N 1
ATOM 739 C CA . CYS A 1 91 ? -1.123 -21.824 -0.972 1.00 36.00 91 CYS A CA 1
ATOM 740 C C . CYS A 1 91 ? -0.477 -23.144 -1.446 1.00 36.00 91 CYS A C 1
ATOM 742 O O . CYS A 1 91 ? 0.324 -23.125 -2.379 1.00 36.00 91 CYS A O 1
ATOM 744 N N . THR A 1 92 ? -0.798 -24.280 -0.817 1.00 39.03 92 THR A N 1
ATOM 745 C CA . THR A 1 92 ? -0.552 -25.639 -1.341 1.00 39.03 92 THR A CA 1
ATOM 746 C C . THR A 1 92 ? -1.875 -26.387 -1.373 1.00 39.03 92 THR A C 1
ATOM 748 O O . THR A 1 92 ? -2.120 -27.084 -2.379 1.00 39.03 92 THR A O 1
#

Sequence (92 aa):
MASASYHISNLLEKMTSSDKDFRFMATNDLMTELQKDSIKLDDDSERKVVKMILKLLEDKNGEVQNLAVKWYVFFFYSKQKIKACVYICLCT

Secondary structure (DSSP, 8-state):
--HHHHHHHHHHHHHT-SSHHHHHHHHHHHHHHHTSTT----HHHHHHHHHHHHHHHT-S-HHHHHHHHHHHHHHHHHHTTSSHHHHTTTT-